Protein AF-A0A447N465-F1 (afdb_monomer_lite)

Radius of gyration: 17.44 Å; chains: 1; bounding box: 35×31×52 Å

Organism: Salmonella enterica I (NCBI:txid59201)

InterPro domains:
  IPR036291 NAD(P)-binding domain superfamily [SSF51735] (15-92)
  IPR050988 Mannitol Dehydrogenase/Oxidoreductase [PTHR43362] (17-92)

Sequence (115 aa):
MRNRGCFQWWKRQPAPINSRLVRTVTGALHTLKSGIQAAIEKLTEPQVKIVSLTITEKGYCTDPRSRTLDLSHPLIKHDLADPEHPRSALGTDRRSATDTPPARASPRLVYLSLR

Secondary structure (DSSP, 8-state):
-TTTT-EEEEE--SSSPEEEEE--------HHHHHHHHHHHHHT-TT--EEEE---GGGGTB-TTT-SB-TTSHHHHHHHH-TTS--SHHHHHHHHHHHS-TTS-PPEEEE----

pLDDT: mean 81.16, std 10.33, range [46.84, 92.25]

Foldseek 3Di:
DPPQQKDKDWDDDDDDIDIDIDRPGRDDDDCVVRNLVVVLVVQLPLPQQEDEDADDPVLQCADPVPRHRDCVDPQNVVCVVCLPHHDGPVSSLVSSQVVHDPVRDRRDYDYDYDD

Structure (mmCIF, N/CA/C/O backbone):
data_AF-A0A447N465-F1
#
_entry.id   AF-A0A447N465-F1
#
loop_
_atom_site.group_PDB
_atom_site.id
_atom_site.type_symbol
_atom_site.label_atom_id
_atom_site.label_alt_id
_atom_site.label_comp_id
_atom_site.label_asym_id
_atom_site.label_entity_id
_atom_site.label_seq_id
_atom_site.pdbx_PDB_ins_code
_atom_site.Cartn_x
_atom_site.Cartn_y
_atom_site.Cartn_z
_atom_site.occupancy
_atom_site.B_iso_or_equiv
_atom_site.auth_seq_id
_atom_site.auth_comp_id
_atom_site.auth_asym_id
_atom_site.auth_atom_id
_atom_site.pdbx_PDB_model_num
ATOM 1 N N . MET A 1 1 ? -1.135 -12.537 12.340 1.00 51.03 1 MET A N 1
ATOM 2 C CA . MET A 1 1 ? -1.003 -11.279 13.120 1.00 51.03 1 MET A CA 1
ATOM 3 C C . MET A 1 1 ? -1.426 -11.560 14.563 1.00 51.03 1 MET A C 1
ATOM 5 O O . MET A 1 1 ? -2.523 -12.070 14.730 1.00 51.03 1 MET A O 1
ATOM 9 N N . ARG A 1 2 ? -0.590 -11.314 15.591 1.00 57.38 2 ARG A N 1
ATOM 10 C CA . ARG A 1 2 ? -0.859 -11.777 16.980 1.00 57.38 2 ARG A CA 1
ATOM 11 C C . ARG A 1 2 ? -1.840 -10.909 17.799 1.00 57.38 2 ARG A C 1
ATOM 13 O O . ARG A 1 2 ? -2.426 -11.434 18.730 1.00 57.38 2 ARG A O 1
ATOM 20 N N . ASN A 1 3 ? -2.104 -9.651 17.412 1.00 59.34 3 ASN A N 1
ATOM 21 C CA . ASN A 1 3 ? -2.891 -8.696 18.226 1.00 59.34 3 ASN A CA 1
ATOM 22 C C . ASN A 1 3 ? -4.214 -8.200 17.596 1.00 59.34 3 ASN A C 1
ATOM 24 O O . ASN A 1 3 ? -4.696 -7.134 17.967 1.00 59.34 3 ASN A O 1
ATOM 28 N N . ARG A 1 4 ? -4.808 -8.922 16.631 1.00 61.41 4 ARG A N 1
ATOM 29 C CA . ARG A 1 4 ? -6.073 -8.530 15.952 1.00 61.41 4 ARG A CA 1
ATOM 30 C C . ARG A 1 4 ? -6.139 -7.041 15.518 1.00 61.41 4 ARG A C 1
ATOM 32 O O . ARG A 1 4 ? -7.173 -6.406 15.669 1.00 61.41 4 ARG A O 1
ATOM 39 N N . GLY A 1 5 ? -5.026 -6.460 15.053 1.00 68.94 5 GLY A N 1
ATOM 40 C CA . GLY A 1 5 ? -4.978 -5.054 14.608 1.00 68.94 5 GLY A CA 1
ATOM 41 C C . GLY A 1 5 ? -5.002 -3.990 15.720 1.00 68.94 5 GLY A C 1
ATOM 42 O O . GLY A 1 5 ? -5.080 -2.800 15.430 1.00 68.94 5 GLY A O 1
ATOM 43 N N . CYS A 1 6 ? -4.905 -4.382 16.993 1.00 77.94 6 CYS A N 1
ATOM 44 C CA . CYS A 1 6 ? -4.840 -3.446 18.114 1.00 77.94 6 CYS A CA 1
ATOM 45 C C . CYS A 1 6 ? -3.402 -2.973 18.374 1.00 77.94 6 CYS A C 1
ATOM 47 O O . CYS A 1 6 ? -2.489 -3.795 18.498 1.00 77.94 6 CYS A O 1
ATOM 49 N N . PHE A 1 7 ? -3.222 -1.661 18.551 1.00 79.25 7 PHE A N 1
ATOM 50 C CA . PHE A 1 7 ? -1.942 -1.050 18.920 1.00 79.25 7 PHE A CA 1
ATOM 51 C C . PHE A 1 7 ? -2.132 -0.044 20.059 1.00 79.25 7 PHE A C 1
ATOM 53 O O . PHE A 1 7 ? -3.163 0.623 20.152 1.00 79.25 7 PHE A O 1
ATOM 60 N N . GLN A 1 8 ? -1.141 0.058 20.944 1.00 84.88 8 GLN A N 1
ATOM 61 C CA . GLN A 1 8 ? -1.134 1.059 22.008 1.00 84.88 8 GLN A CA 1
ATOM 62 C C . GLN A 1 8 ? -0.367 2.292 21.549 1.00 84.88 8 GLN A C 1
ATOM 64 O O . GLN A 1 8 ? 0.784 2.198 21.123 1.00 84.88 8 GLN A O 1
ATOM 69 N N . TRP A 1 9 ? -1.013 3.445 21.661 1.00 83.50 9 TRP A N 1
ATOM 70 C CA . TRP A 1 9 ? -0.404 4.738 21.414 1.00 83.50 9 TRP A CA 1
ATOM 71 C C . TRP A 1 9 ? -0.091 5.414 22.744 1.00 83.50 9 TRP A C 1
ATOM 73 O O . TRP A 1 9 ? -0.946 5.495 23.628 1.00 83.50 9 TRP A O 1
ATOM 83 N N . TRP A 1 10 ? 1.138 5.899 22.878 1.00 81.69 10 TRP A N 1
ATOM 84 C CA . TRP A 1 10 ? 1.642 6.515 24.097 1.00 81.69 10 TRP A CA 1
ATOM 85 C C . TRP A 1 10 ? 2.027 7.959 23.804 1.00 81.69 10 TRP A C 1
ATOM 87 O O . TRP A 1 10 ? 2.880 8.211 22.951 1.00 81.69 10 TRP A O 1
ATOM 97 N N . LYS A 1 11 ? 1.442 8.912 24.532 1.00 85.19 11 LYS A N 1
ATOM 98 C CA . LYS A 1 11 ? 1.882 10.307 24.487 1.00 85.19 11 LYS A CA 1
ATOM 99 C C . LYS A 1 11 ? 3.002 10.513 25.502 1.00 85.19 11 LYS A C 1
ATOM 101 O O . LYS A 1 11 ? 2.778 10.388 26.707 1.00 85.19 11 LYS A O 1
ATOM 106 N N . ARG A 1 12 ? 4.199 10.858 25.023 1.00 83.38 12 ARG A N 1
ATOM 107 C CA . ARG A 1 12 ? 5.322 11.246 25.885 1.00 83.38 12 ARG A CA 1
ATOM 108 C C . ARG A 1 12 ? 5.185 12.724 26.267 1.00 83.38 12 ARG A C 1
ATOM 110 O O . ARG A 1 12 ? 5.172 13.584 25.396 1.00 83.38 12 ARG A O 1
ATOM 117 N N . GLN A 1 13 ? 5.068 12.993 27.562 1.00 79.38 13 GLN A N 1
ATOM 118 C CA . GLN A 1 13 ? 4.998 14.321 28.180 1.00 79.38 13 GLN A CA 1
ATOM 119 C C . GLN A 1 13 ? 5.623 14.227 29.589 1.00 79.38 13 GLN A C 1
ATOM 121 O O . GLN A 1 13 ? 5.617 13.123 30.147 1.00 79.38 13 GLN A O 1
ATOM 126 N N . PRO A 1 14 ? 6.186 15.311 30.169 1.00 78.75 14 PRO A N 1
ATOM 127 C CA . PRO A 1 14 ? 6.482 15.323 31.601 1.00 78.75 14 PRO A CA 1
ATOM 128 C C . PRO A 1 14 ? 5.172 15.002 32.335 1.00 78.75 14 PRO A C 1
ATOM 130 O O . PRO A 1 14 ? 4.127 15.492 31.918 1.00 78.75 14 PRO A O 1
ATOM 133 N N . ALA A 1 15 ? 5.229 14.084 33.302 1.00 78.31 15 ALA A N 1
ATOM 134 C CA . ALA A 1 15 ? 4.109 13.323 33.873 1.00 78.31 15 ALA A CA 1
ATOM 135 C C . ALA A 1 15 ? 2.730 14.035 33.944 1.00 78.31 15 ALA A C 1
ATOM 137 O O . ALA A 1 15 ? 2.674 15.230 34.231 1.00 78.31 15 ALA A O 1
ATOM 138 N N . PRO A 1 16 ? 1.600 13.302 33.795 1.00 67.81 16 PRO A N 1
ATOM 139 C CA . PRO A 1 16 ? 1.474 11.840 33.707 1.00 67.81 16 PRO A CA 1
ATOM 140 C C . PRO A 1 16 ? 1.443 11.281 32.269 1.00 67.81 16 PRO A C 1
ATOM 142 O O . PRO A 1 16 ? 1.078 11.959 31.305 1.00 67.81 16 PRO A O 1
ATOM 145 N N . ILE A 1 17 ? 1.807 10.000 32.128 1.00 79.62 17 ILE A N 1
ATOM 146 C CA . ILE A 1 17 ? 1.781 9.253 30.858 1.00 79.62 17 ILE A CA 1
ATOM 147 C C . ILE A 1 17 ? 0.325 9.007 30.441 1.00 79.62 17 ILE A C 1
ATOM 149 O O . ILE A 1 17 ? -0.443 8.399 31.181 1.00 79.62 17 ILE A O 1
ATOM 153 N N . ASN A 1 18 ? -0.050 9.451 29.238 1.00 83.12 18 ASN A N 1
ATOM 154 C CA . ASN A 1 18 ? -1.361 9.175 28.646 1.00 83.12 18 ASN A CA 1
ATOM 155 C C . ASN A 1 18 ? -1.207 8.066 27.596 1.00 83.12 18 ASN A C 1
ATOM 157 O O . ASN A 1 18 ? -0.509 8.259 26.596 1.00 83.12 18 ASN A O 1
ATOM 161 N N . SER A 1 19 ? -1.838 6.913 27.824 1.00 85.69 19 SER A N 1
ATOM 162 C CA . SER A 1 19 ? -1.896 5.820 26.853 1.00 85.69 19 SER A CA 1
ATOM 163 C C . SER A 1 19 ? -3.315 5.646 26.321 1.00 85.69 19 SER A C 1
ATOM 165 O O . SER A 1 19 ? -4.302 5.865 27.026 1.00 85.69 19 SER A O 1
ATOM 167 N N . ARG A 1 20 ? -3.427 5.287 25.042 1.00 88.31 20 ARG A N 1
ATOM 168 C CA . ARG A 1 20 ? -4.704 5.031 24.370 1.00 88.31 20 ARG A CA 1
ATOM 169 C C . ARG A 1 20 ? -4.607 3.751 23.561 1.00 88.31 20 ARG A C 1
ATOM 171 O O . ARG A 1 20 ? -3.633 3.529 22.842 1.00 88.31 20 ARG A O 1
ATOM 178 N N . LEU A 1 21 ? -5.635 2.915 23.659 1.00 89.75 21 LEU A N 1
ATOM 179 C CA . LEU A 1 21 ? -5.762 1.730 22.822 1.00 89.75 21 LEU A CA 1
ATOM 180 C C . LEU A 1 21 ? -6.438 2.105 21.502 1.00 89.75 21 LEU A C 1
ATOM 182 O O . LEU A 1 21 ? -7.574 2.574 21.498 1.00 89.75 21 LEU A O 1
ATOM 186 N N . VAL A 1 22 ? -5.753 1.870 20.386 1.00 88.75 22 VAL A N 1
ATOM 187 C CA . VAL A 1 22 ? -6.267 2.120 19.037 1.00 88.75 22 VAL A CA 1
ATOM 188 C C . VAL A 1 22 ? -6.667 0.791 18.401 1.00 88.75 22 VAL A C 1
ATOM 190 O O . VAL A 1 22 ? -5.890 -0.165 18.398 1.00 88.75 22 VAL A O 1
ATOM 193 N N . ARG A 1 23 ? -7.895 0.734 17.873 1.00 88.19 23 ARG A N 1
ATOM 194 C CA . ARG A 1 23 ? -8.500 -0.466 17.258 1.00 88.19 23 ARG A CA 1
ATOM 195 C C . ARG A 1 23 ? -9.069 -0.217 15.856 1.00 88.19 23 ARG A C 1
ATOM 197 O O . ARG A 1 23 ? -9.870 -1.001 15.369 1.00 88.19 23 ARG A O 1
ATOM 204 N N . THR A 1 24 ? -8.699 0.895 15.225 1.00 88.81 24 THR A N 1
ATOM 205 C CA . THR A 1 24 ? -9.211 1.283 13.901 1.00 88.81 24 THR A CA 1
ATOM 206 C C . THR A 1 24 ? -8.629 0.440 12.764 1.00 88.81 24 THR A C 1
ATOM 208 O O . THR A 1 24 ? -9.220 0.378 11.691 1.00 88.81 24 THR A O 1
ATOM 211 N N . VAL A 1 25 ? -7.492 -0.229 12.984 1.00 88.44 25 VAL A N 1
ATOM 212 C CA . VAL A 1 25 ? -6.863 -1.108 11.992 1.00 88.44 25 VAL A CA 1
ATOM 213 C C . VAL A 1 25 ? -7.540 -2.475 12.025 1.00 88.44 25 VAL A C 1
ATOM 215 O O . VAL A 1 25 ? -7.400 -3.229 12.985 1.00 88.44 25 VAL A O 1
ATOM 218 N N . THR A 1 26 ? -8.255 -2.809 10.955 1.00 88.94 26 THR A N 1
ATOM 219 C CA . THR A 1 26 ? -8.998 -4.073 10.829 1.00 88.94 26 THR A CA 1
ATOM 220 C C . THR A 1 26 ? -8.170 -5.200 10.208 1.00 88.94 26 THR A C 1
ATOM 222 O O . THR A 1 26 ? -8.491 -6.373 10.385 1.00 88.94 26 THR A O 1
ATOM 225 N N . GLY A 1 27 ? -7.071 -4.872 9.526 1.00 87.75 27 GLY A N 1
ATOM 226 C CA . GLY A 1 27 ? -6.171 -5.844 8.916 1.00 87.75 27 GLY A CA 1
ATOM 227 C C . GLY A 1 27 ? -4.868 -5.213 8.437 1.00 87.75 27 GLY A C 1
ATOM 228 O O . GLY A 1 27 ? -4.734 -3.992 8.397 1.00 87.75 27 GLY A O 1
ATOM 229 N N . ALA A 1 28 ? -3.901 -6.056 8.079 1.00 89.00 28 ALA A N 1
ATOM 230 C CA . ALA A 1 28 ? -2.691 -5.634 7.386 1.00 89.00 28 ALA A CA 1
ATOM 231 C C . ALA A 1 28 ? -2.261 -6.698 6.383 1.00 89.00 28 ALA A C 1
ATOM 233 O O . ALA A 1 28 ? -2.338 -7.898 6.660 1.00 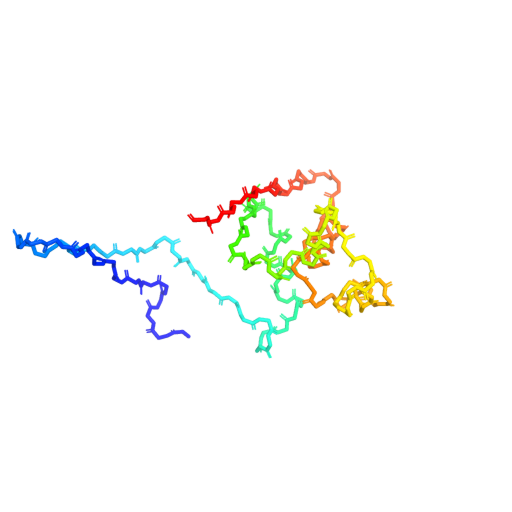89.00 28 ALA A O 1
ATOM 234 N N . LEU A 1 29 ? -1.766 -6.230 5.245 1.00 90.06 29 LEU A N 1
ATOM 235 C CA . LEU A 1 29 ? -1.217 -7.051 4.179 1.00 90.06 29 LEU A CA 1
ATOM 236 C C . LEU A 1 29 ? 0.246 -6.673 3.979 1.00 90.06 29 LEU A C 1
ATOM 238 O O . LEU A 1 29 ? 0.613 -5.503 4.055 1.00 90.06 29 LEU A O 1
ATOM 242 N N . HIS A 1 30 ? 1.081 -7.677 3.741 1.00 89.38 30 HIS A N 1
ATOM 243 C CA . HIS A 1 30 ? 2.488 -7.484 3.419 1.00 89.38 30 HIS A CA 1
ATOM 244 C C . HIS A 1 30 ? 2.757 -8.159 2.081 1.00 89.38 30 HIS A C 1
ATOM 246 O O . HIS A 1 30 ? 2.763 -9.386 2.008 1.00 89.38 30 HIS A O 1
ATOM 252 N N . THR A 1 31 ? 2.969 -7.366 1.034 1.00 85.81 31 THR A N 1
ATOM 253 C CA . THR A 1 31 ? 3.017 -7.828 -0.364 1.00 85.81 31 THR A CA 1
ATOM 254 C C . THR A 1 31 ? 4.057 -8.920 -0.610 1.00 85.81 31 THR A C 1
ATOM 256 O O . THR A 1 31 ? 3.767 -9.874 -1.319 1.00 85.81 31 THR A O 1
ATOM 259 N N . LEU A 1 32 ? 5.221 -8.880 0.050 1.00 84.25 32 LEU A N 1
ATOM 260 C CA . LEU A 1 32 ? 6.238 -9.940 -0.078 1.00 84.25 32 LEU A CA 1
ATOM 261 C C . LEU A 1 32 ? 5.796 -11.297 0.498 1.00 84.25 32 LEU A C 1
ATOM 263 O O . LEU A 1 32 ? 6.372 -12.321 0.155 1.00 84.25 32 LEU A O 1
ATOM 267 N N . LYS A 1 33 ? 4.817 -11.313 1.412 1.00 86.31 33 LYS A N 1
ATOM 268 C CA . LYS A 1 33 ? 4.283 -12.545 2.021 1.00 86.31 33 LYS A CA 1
ATOM 269 C C . LYS A 1 33 ? 2.940 -12.963 1.434 1.00 86.31 33 LYS A C 1
ATOM 271 O O . LYS A 1 33 ? 2.669 -14.150 1.340 1.00 86.31 33 LYS A O 1
ATOM 276 N N . SER A 1 34 ? 2.094 -11.993 1.108 1.00 86.81 34 SER A N 1
ATOM 277 C CA . SER A 1 34 ? 0.716 -12.210 0.657 1.00 86.81 34 SER A CA 1
ATOM 278 C C . SER A 1 34 ? 0.561 -12.133 -0.862 1.00 86.81 34 SER A C 1
ATOM 280 O O . SER A 1 34 ? -0.513 -12.427 -1.369 1.00 86.81 34 SER A O 1
ATOM 282 N N . GLY A 1 35 ? 1.612 -11.738 -1.582 1.00 88.88 35 GLY A N 1
ATOM 283 C CA . GLY A 1 35 ? 1.545 -11.414 -3.001 1.00 88.88 35 GLY A CA 1
ATOM 284 C C . GLY A 1 35 ? 1.027 -9.996 -3.246 1.00 88.88 35 GLY A C 1
ATOM 285 O O . GLY A 1 35 ? 0.341 -9.400 -2.410 1.00 88.88 35 GLY A O 1
ATOM 286 N N . ILE A 1 36 ? 1.372 -9.447 -4.412 1.00 88.94 36 ILE A N 1
ATOM 287 C CA . ILE A 1 36 ? 0.864 -8.143 -4.855 1.00 88.94 36 ILE A CA 1
ATOM 288 C C . ILE A 1 36 ? -0.631 -8.207 -5.186 1.00 88.94 36 ILE A C 1
ATOM 290 O O . ILE A 1 36 ? -1.366 -7.272 -4.883 1.00 88.94 36 ILE A O 1
ATOM 294 N N . GLN A 1 37 ? -1.094 -9.351 -5.698 1.00 90.12 37 GLN A N 1
ATOM 295 C CA . GLN A 1 37 ? -2.488 -9.559 -6.074 1.00 90.12 37 GLN A CA 1
ATOM 296 C C . GLN A 1 37 ? -3.444 -9.362 -4.894 1.00 90.12 37 GLN A C 1
ATOM 298 O O . GLN A 1 37 ? -4.429 -8.647 -5.021 1.00 90.12 37 GLN A O 1
ATOM 303 N N . ALA A 1 38 ? -3.096 -9.874 -3.709 1.00 90.38 38 ALA A N 1
ATOM 304 C CA . ALA A 1 38 ? -3.895 -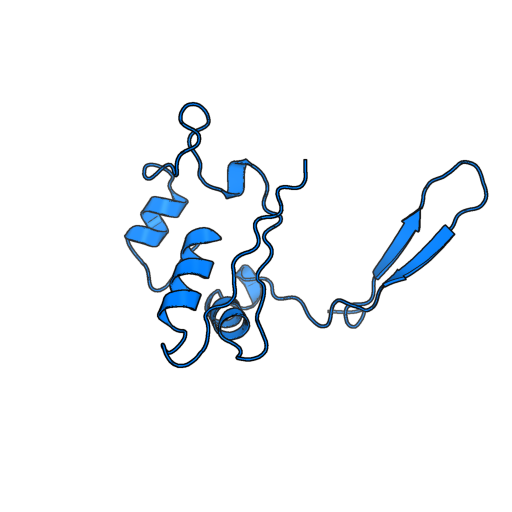9.669 -2.502 1.00 90.38 38 ALA A CA 1
ATOM 305 C C . ALA A 1 38 ? -4.022 -8.182 -2.117 1.00 90.38 38 ALA A C 1
ATOM 307 O O . ALA A 1 38 ? -5.029 -7.770 -1.544 1.00 90.38 38 ALA A O 1
ATOM 308 N N . ALA A 1 39 ? -3.005 -7.362 -2.413 1.00 89.94 39 ALA A N 1
ATOM 309 C CA . ALA A 1 39 ? -3.081 -5.921 -2.196 1.00 89.94 39 ALA A CA 1
ATOM 310 C C . ALA A 1 39 ? -3.984 -5.244 -3.238 1.00 89.94 39 ALA A C 1
ATOM 312 O O . ALA A 1 39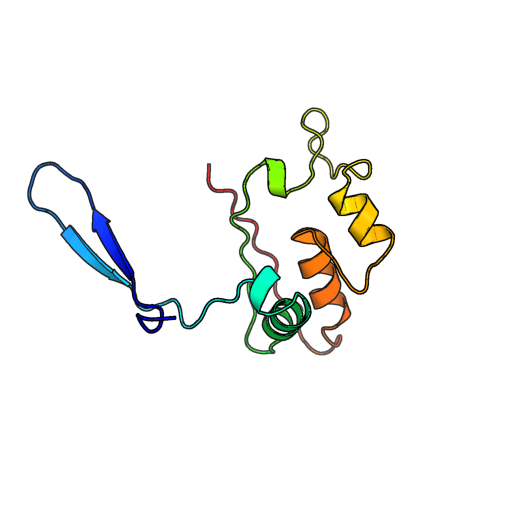 ? -4.810 -4.419 -2.857 1.00 89.94 39 ALA A O 1
ATOM 313 N N . ILE A 1 40 ? -3.871 -5.619 -4.516 1.00 89.56 40 ILE A N 1
ATOM 314 C CA . ILE A 1 40 ? -4.725 -5.103 -5.599 1.00 89.56 40 ILE A CA 1
ATOM 315 C C . ILE A 1 40 ? -6.193 -5.443 -5.324 1.00 89.56 40 ILE A C 1
ATOM 317 O O . ILE A 1 40 ? -7.030 -4.545 -5.283 1.00 89.56 40 ILE A O 1
ATOM 321 N N . GLU A 1 41 ? -6.499 -6.706 -5.024 1.00 90.44 41 GLU A N 1
ATOM 322 C CA . GLU A 1 41 ? -7.845 -7.157 -4.658 1.00 90.44 41 GLU A CA 1
ATOM 323 C C . GLU A 1 41 ? -8.412 -6.322 -3.509 1.00 90.44 41 GLU A C 1
ATOM 325 O O . GLU A 1 41 ? -9.530 -5.812 -3.599 1.00 90.44 41 GLU A O 1
ATOM 330 N N . LYS A 1 42 ? -7.605 -6.089 -2.465 1.00 89.56 42 LYS A N 1
ATOM 331 C CA . LYS A 1 42 ? -8.011 -5.279 -1.316 1.00 89.56 42 LYS A CA 1
ATOM 332 C C . LYS A 1 42 ? -8.318 -3.831 -1.695 1.00 89.56 42 LYS A C 1
ATOM 334 O O . LYS A 1 42 ? -9.259 -3.263 -1.150 1.00 89.56 42 LYS A O 1
ATOM 339 N N . LEU A 1 43 ? -7.551 -3.243 -2.613 1.00 88.38 43 LEU A N 1
ATOM 340 C CA . LEU A 1 43 ? -7.769 -1.882 -3.116 1.00 88.38 43 LEU A CA 1
ATOM 341 C C . LEU A 1 43 ? -9.017 -1.775 -4.010 1.00 88.38 43 LEU A C 1
ATOM 343 O O . LEU A 1 43 ? -9.666 -0.733 -4.010 1.00 88.38 43 LEU A O 1
ATOM 347 N N . THR A 1 44 ? -9.390 -2.848 -4.715 1.00 89.00 44 THR A N 1
ATOM 348 C CA . THR A 1 44 ? -10.581 -2.903 -5.594 1.00 89.00 44 THR A CA 1
ATOM 349 C C . THR A 1 44 ? -11.901 -3.209 -4.866 1.00 89.00 44 THR A C 1
ATOM 351 O O . THR A 1 44 ? -12.978 -3.227 -5.478 1.00 89.00 44 THR A O 1
ATOM 354 N N . GLU A 1 45 ? -11.856 -3.453 -3.552 1.00 89.50 45 GLU A N 1
ATOM 355 C CA . GLU A 1 45 ? -13.049 -3.710 -2.744 1.00 89.50 45 GLU A CA 1
ATOM 356 C C . GLU A 1 45 ? -14.023 -2.510 -2.780 1.00 89.50 45 GLU A C 1
ATOM 358 O O . GLU A 1 45 ? -13.616 -1.366 -2.577 1.00 89.50 45 GLU A O 1
ATOM 363 N N . PRO A 1 46 ? -15.341 -2.728 -2.956 1.00 86.69 46 PRO A N 1
ATOM 364 C CA . PRO A 1 46 ? -16.302 -1.639 -3.164 1.00 86.69 46 PRO A CA 1
ATOM 365 C C . PRO A 1 46 ? -16.422 -0.667 -1.979 1.00 86.69 46 PRO A C 1
ATOM 367 O O . PRO A 1 46 ? -16.800 0.496 -2.172 1.00 86.69 46 PRO A O 1
ATOM 370 N N . GLN A 1 47 ? -16.114 -1.122 -0.762 1.00 88.25 47 GLN A N 1
ATOM 371 C CA . GLN A 1 47 ? -16.069 -0.305 0.452 1.00 88.25 47 GLN A CA 1
ATOM 372 C C . GLN A 1 47 ? -14.851 0.629 0.530 1.00 88.25 47 GLN A C 1
ATOM 374 O O . GLN A 1 47 ? -14.879 1.583 1.308 1.00 88.25 47 GLN A O 1
ATOM 379 N N . VAL A 1 48 ? -13.792 0.392 -0.250 1.00 88.06 48 VAL A N 1
ATOM 380 C CA . VAL A 1 48 ? -12.592 1.236 -0.240 1.00 88.06 48 VAL A CA 1
ATOM 381 C C . VAL A 1 48 ? -12.875 2.500 -1.044 1.00 88.06 48 VAL A C 1
ATOM 383 O O . VAL A 1 48 ? -13.058 2.469 -2.256 1.00 88.06 48 VAL A O 1
ATOM 386 N N . LYS A 1 49 ? -12.970 3.634 -0.342 1.00 86.31 49 LYS A N 1
ATOM 387 C CA . LYS A 1 49 ? -13.246 4.955 -0.942 1.00 86.31 49 LYS A CA 1
ATOM 388 C C . LYS A 1 49 ? -12.050 5.895 -0.928 1.00 86.31 49 LYS A C 1
ATOM 390 O O . LYS A 1 49 ? -12.014 6.844 -1.708 1.00 86.31 49 LYS A O 1
ATOM 395 N N . ILE A 1 50 ? -11.108 5.650 -0.024 1.00 87.31 50 ILE A N 1
ATOM 396 C CA . ILE A 1 50 ? -9.935 6.487 0.200 1.00 87.31 50 ILE A CA 1
ATOM 397 C C . ILE A 1 50 ? -8.727 5.570 0.309 1.00 87.31 50 ILE A C 1
ATOM 399 O O . ILE A 1 50 ? -8.734 4.630 1.105 1.00 87.31 50 ILE A O 1
ATOM 403 N N . VAL A 1 51 ? -7.691 5.886 -0.461 1.00 87.25 51 VAL A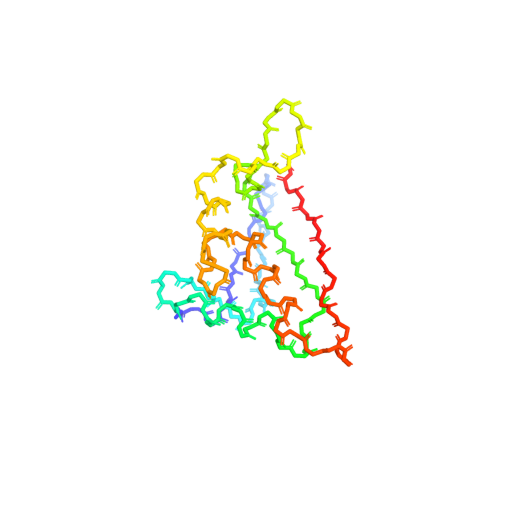 N 1
ATOM 404 C CA . VAL A 1 51 ? -6.362 5.292 -0.323 1.00 87.25 51 VAL A CA 1
ATOM 405 C C . VAL A 1 51 ? -5.428 6.393 0.158 1.00 87.25 51 VAL A C 1
ATOM 407 O O . VAL A 1 51 ? -5.314 7.438 -0.481 1.00 87.25 51 VAL A O 1
ATOM 410 N N . SER A 1 52 ? -4.795 6.175 1.310 1.00 87.25 52 SER A N 1
ATOM 411 C CA . SER A 1 52 ? -3.769 7.064 1.855 1.00 87.25 52 SER A CA 1
ATOM 412 C C . SER A 1 52 ? -2.402 6.408 1.742 1.00 87.25 52 SER A C 1
ATOM 414 O O . SER A 1 52 ? -2.238 5.253 2.138 1.00 87.25 52 SER A O 1
ATOM 416 N N . LEU A 1 53 ? -1.413 7.158 1.268 1.00 85.00 53 LEU A N 1
ATOM 417 C CA . LEU A 1 53 ? -0.033 6.701 1.146 1.00 85.00 53 LEU A CA 1
ATOM 418 C C . LEU A 1 53 ? 0.843 7.433 2.161 1.00 85.00 53 LEU A C 1
ATOM 420 O O . LEU A 1 53 ? 0.872 8.658 2.185 1.00 85.00 53 LEU A O 1
ATOM 424 N N . THR A 1 54 ? 1.587 6.676 2.964 1.00 85.00 54 THR A N 1
ATOM 425 C CA . THR A 1 54 ? 2.616 7.194 3.879 1.00 85.00 54 THR A CA 1
ATOM 426 C C . THR A 1 54 ? 3.964 6.571 3.529 1.00 85.00 54 THR A C 1
ATOM 428 O O . THR A 1 54 ? 4.597 5.904 4.349 1.00 85.00 54 THR A O 1
ATOM 431 N N . ILE A 1 55 ? 4.360 6.707 2.265 1.00 83.06 55 ILE A N 1
ATOM 432 C CA . ILE A 1 55 ? 5.670 6.264 1.784 1.00 83.06 55 ILE A CA 1
ATOM 433 C C . ILE A 1 55 ? 6.690 7.388 1.966 1.00 83.06 55 ILE A C 1
ATOM 435 O O . ILE A 1 55 ? 6.341 8.569 1.987 1.00 83.06 55 ILE A O 1
ATOM 439 N N . THR A 1 56 ? 7.955 7.015 2.154 1.00 80.12 56 THR A N 1
ATOM 440 C CA . THR A 1 56 ? 9.049 7.983 2.298 1.00 80.12 56 THR A CA 1
ATOM 441 C C . THR A 1 56 ? 9.229 8.780 1.007 1.00 80.12 56 THR A C 1
ATOM 443 O O . THR A 1 56 ? 8.780 8.353 -0.054 1.00 80.12 56 THR A O 1
ATOM 446 N N . GLU A 1 57 ? 9.933 9.912 1.066 1.00 74.19 57 GLU A N 1
ATOM 447 C CA . GLU A 1 57 ? 10.185 10.765 -0.109 1.00 74.19 57 GLU A CA 1
ATOM 448 C C . GLU A 1 57 ? 10.767 9.977 -1.300 1.00 74.19 57 GLU A C 1
ATOM 450 O O . GLU A 1 57 ? 10.396 10.205 -2.447 1.00 74.19 57 GLU A O 1
ATOM 455 N N . LYS A 1 58 ? 11.605 8.966 -1.029 1.00 77.00 58 LYS A N 1
ATOM 456 C CA . LYS A 1 58 ? 12.172 8.073 -2.055 1.00 77.00 58 LYS A CA 1
ATOM 457 C C . LYS A 1 58 ? 11.162 7.084 -2.645 1.00 77.00 58 LYS A C 1
ATOM 459 O O . LYS A 1 58 ? 11.350 6.610 -3.759 1.00 77.00 58 LYS A O 1
ATOM 464 N N . GLY A 1 59 ? 10.099 6.759 -1.913 1.00 78.00 59 GLY A N 1
ATOM 465 C CA . GLY A 1 59 ? 9.055 5.833 -2.354 1.00 78.00 59 GLY A CA 1
ATOM 466 C C . GLY A 1 59 ? 8.186 6.382 -3.486 1.00 78.00 59 GLY A C 1
ATOM 467 O O . GLY A 1 59 ? 7.605 5.597 -4.231 1.00 78.00 59 GLY A O 1
ATOM 468 N N . TYR A 1 60 ? 8.137 7.705 -3.662 1.00 80.25 60 TYR A N 1
ATOM 469 C CA . TYR A 1 60 ? 7.372 8.347 -4.736 1.00 80.25 60 TYR A CA 1
ATOM 470 C C . TYR A 1 60 ? 8.049 8.273 -6.108 1.00 80.25 60 TYR A C 1
ATOM 472 O O . TYR A 1 60 ? 7.430 8.649 -7.099 1.00 80.25 60 TYR A O 1
ATOM 480 N N . CYS A 1 61 ? 9.296 7.785 -6.180 1.00 82.44 61 CYS A N 1
ATOM 481 C CA . CYS A 1 61 ? 10.072 7.710 -7.421 1.00 82.44 61 C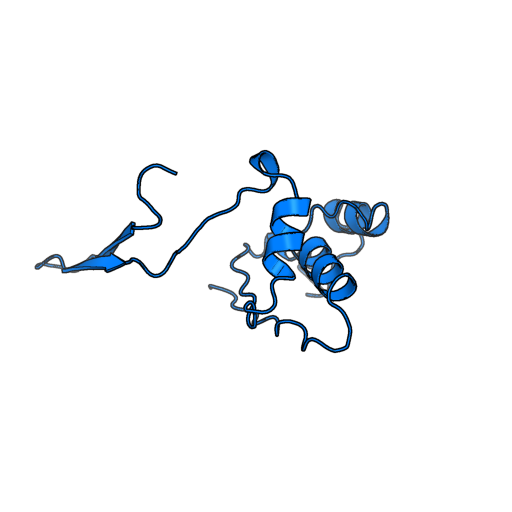YS A CA 1
ATOM 482 C C . CYS A 1 61 ? 10.096 9.054 -8.173 1.00 82.44 61 CYS A C 1
ATOM 484 O O . CYS A 1 61 ? 9.943 9.084 -9.388 1.00 82.44 61 CYS A O 1
ATOM 486 N N . THR A 1 62 ? 10.220 10.174 -7.454 1.00 83.31 62 THR A N 1
ATOM 487 C CA . THR A 1 62 ? 10.290 11.514 -8.051 1.00 83.31 62 THR A CA 1
ATOM 488 C C . THR A 1 62 ? 11.732 11.974 -8.202 1.00 83.31 62 THR A C 1
ATOM 490 O O . THR A 1 62 ? 12.537 11.780 -7.289 1.00 83.31 62 THR A O 1
ATOM 493 N N . ASP A 1 63 ? 12.038 12.656 -9.302 1.00 80.00 63 ASP A N 1
ATOM 494 C CA . ASP A 1 63 ? 13.330 13.310 -9.495 1.00 80.00 63 ASP A CA 1
ATOM 495 C C . ASP A 1 63 ? 13.479 14.464 -8.472 1.00 80.00 63 ASP A C 1
ATOM 497 O O . ASP A 1 63 ? 12.596 15.326 -8.374 1.00 80.00 63 ASP A O 1
ATOM 501 N N . PRO A 1 64 ? 14.572 14.515 -7.685 1.00 73.31 64 PRO A N 1
ATOM 502 C CA . PRO A 1 64 ? 14.763 15.531 -6.645 1.00 73.31 64 PRO A CA 1
ATOM 503 C C . PRO A 1 64 ? 14.816 16.979 -7.155 1.00 73.31 64 PRO A C 1
ATOM 505 O O . PRO A 1 64 ? 14.537 17.909 -6.395 1.00 73.31 64 PRO A O 1
ATOM 508 N N . ARG A 1 65 ? 15.210 17.187 -8.414 1.00 76.12 65 ARG A N 1
ATOM 509 C CA . ARG A 1 65 ? 15.397 18.496 -9.051 1.00 76.12 65 ARG A CA 1
ATOM 510 C C . ARG A 1 65 ? 14.120 18.968 -9.732 1.00 76.12 65 ARG A C 1
ATOM 512 O O . ARG A 1 65 ? 13.761 20.131 -9.569 1.00 76.12 65 ARG A O 1
ATOM 519 N N . SER A 1 66 ? 13.435 18.098 -10.473 1.00 76.94 66 SER A N 1
ATOM 520 C CA . SER A 1 66 ? 12.205 18.471 -11.191 1.00 76.94 66 SER A CA 1
ATOM 521 C C . SER A 1 66 ? 10.930 18.268 -10.369 1.00 76.94 66 SER A C 1
ATOM 523 O O . SER A 1 66 ? 9.897 18.842 -10.705 1.00 76.94 66 SER A O 1
ATOM 525 N N . ARG A 1 67 ? 10.981 17.464 -9.296 1.00 75.81 67 ARG A N 1
ATOM 526 C CA . ARG A 1 67 ? 9.816 17.008 -8.509 1.00 75.81 67 ARG A CA 1
ATOM 527 C C . ARG A 1 67 ? 8.740 16.307 -9.344 1.00 75.81 67 ARG A C 1
ATOM 529 O O . ARG A 1 67 ? 7.596 16.193 -8.911 1.00 75.81 67 ARG A O 1
ATOM 536 N N . THR A 1 68 ? 9.100 15.829 -10.529 1.00 82.38 68 THR A N 1
ATOM 537 C CA . THR A 1 68 ? 8.229 15.025 -11.389 1.00 82.38 68 THR A CA 1
ATOM 538 C C . THR A 1 68 ? 8.519 13.547 -11.188 1.00 82.38 68 THR A C 1
ATOM 540 O O . THR A 1 68 ? 9.568 13.185 -10.657 1.00 82.38 68 THR A O 1
ATOM 543 N N . LEU A 1 69 ? 7.609 12.685 -11.642 1.00 83.69 69 LEU A N 1
ATOM 544 C CA . LEU A 1 69 ? 7.855 11.247 -11.695 1.00 83.69 69 LEU A CA 1
ATOM 545 C C . LEU A 1 69 ? 9.121 10.957 -12.518 1.00 83.69 69 LEU A C 1
ATOM 547 O O . LEU A 1 69 ? 9.229 11.382 -13.669 1.00 83.69 69 LEU A O 1
ATOM 551 N N . ASP A 1 70 ? 10.063 10.236 -11.922 1.00 86.19 70 ASP A N 1
ATOM 552 C CA . ASP A 1 70 ? 11.289 9.782 -12.564 1.00 86.19 70 ASP A CA 1
ATOM 553 C C . ASP A 1 70 ? 11.032 8.453 -13.286 1.00 86.19 70 ASP A C 1
ATOM 555 O O . ASP A 1 70 ? 11.048 7.369 -12.698 1.00 86.19 70 ASP A O 1
ATOM 559 N N . LEU A 1 71 ? 10.811 8.541 -14.597 1.00 85.75 71 LEU A N 1
ATOM 560 C CA . LEU A 1 71 ? 10.634 7.375 -15.469 1.00 85.75 71 LEU A CA 1
ATOM 561 C C . LEU A 1 71 ? 11.917 6.544 -15.617 1.00 85.75 71 LEU A C 1
ATOM 563 O O . LEU A 1 71 ? 11.870 5.398 -16.068 1.00 85.75 71 LEU A O 1
ATOM 567 N N . SER A 1 72 ? 13.077 7.100 -15.255 1.00 86.19 72 SER A N 1
ATOM 568 C CA . SER A 1 72 ? 14.348 6.383 -15.293 1.00 86.19 72 SER A CA 1
ATOM 569 C C . SER A 1 72 ? 14.526 5.441 -14.096 1.00 86.19 72 SER A C 1
ATOM 571 O O . SER A 1 72 ? 15.343 4.511 -14.177 1.00 86.19 72 SER A O 1
ATOM 573 N N . HIS A 1 73 ? 13.730 5.635 -13.035 1.00 87.00 73 HIS A N 1
ATOM 574 C CA . HIS A 1 73 ? 13.810 4.888 -11.789 1.00 87.00 73 HIS A CA 1
ATOM 575 C C . HIS A 1 73 ? 13.538 3.386 -12.015 1.00 87.00 73 HIS A C 1
ATOM 577 O O . HIS A 1 73 ? 12.545 3.034 -12.659 1.00 87.00 73 HIS A O 1
ATOM 583 N N . PRO A 1 74 ? 14.354 2.466 -11.457 1.00 88.50 74 PRO A N 1
ATOM 584 C CA . PRO A 1 74 ? 14.227 1.026 -11.707 1.00 88.50 74 PRO A CA 1
ATOM 585 C C . PRO A 1 74 ? 12.841 0.444 -11.400 1.00 88.50 74 PRO A C 1
ATOM 587 O O . PRO A 1 74 ? 12.370 -0.428 -12.124 1.00 88.50 74 PRO A O 1
ATOM 590 N N . LEU A 1 75 ? 12.174 0.942 -10.352 1.00 87.38 75 LEU A N 1
ATOM 591 C CA . LEU A 1 75 ? 10.815 0.508 -10.003 1.00 87.38 75 LEU A CA 1
ATOM 592 C C . LEU A 1 75 ? 9.780 0.941 -11.046 1.00 87.38 75 LEU A C 1
ATOM 594 O O . LEU A 1 75 ? 8.906 0.158 -11.388 1.00 87.38 75 LEU A O 1
ATOM 598 N N . ILE A 1 76 ? 9.899 2.157 -11.581 1.00 88.38 76 ILE A N 1
ATOM 599 C CA . ILE A 1 76 ? 8.971 2.653 -12.602 1.00 88.38 76 ILE A CA 1
ATOM 600 C C . ILE A 1 76 ? 9.215 1.933 -13.925 1.00 88.38 76 ILE A C 1
ATOM 602 O O . ILE A 1 76 ? 8.263 1.507 -14.568 1.00 88.38 76 ILE A O 1
ATOM 606 N N . LYS A 1 77 ? 10.478 1.691 -14.295 1.00 91.12 77 LYS A N 1
ATOM 607 C CA . LYS A 1 77 ? 10.812 0.850 -15.453 1.00 91.12 77 LYS A CA 1
ATOM 608 C C . LYS A 1 77 ? 10.229 -0.555 -15.338 1.00 91.12 77 LYS A C 1
ATOM 610 O O . LYS A 1 77 ? 9.713 -1.063 -16.325 1.00 91.12 77 LYS A O 1
ATOM 615 N N . HIS A 1 78 ? 10.304 -1.165 -14.153 1.00 89.50 78 HIS A N 1
ATOM 616 C CA . HIS A 1 78 ? 9.695 -2.470 -13.913 1.00 89.50 78 HIS A CA 1
ATOM 617 C C . HIS A 1 78 ? 8.179 -2.418 -14.117 1.00 89.50 78 HIS A C 1
ATOM 619 O O . HIS A 1 78 ? 7.646 -3.227 -14.863 1.00 89.50 78 HIS A O 1
ATOM 625 N N . ASP A 1 79 ? 7.497 -1.456 -13.501 1.00 89.62 79 ASP A N 1
ATOM 626 C CA . ASP A 1 79 ? 6.037 -1.335 -13.583 1.00 89.62 79 ASP A CA 1
ATOM 627 C C . ASP A 1 79 ? 5.545 -1.001 -14.998 1.00 89.62 79 ASP A C 1
ATOM 629 O O . ASP A 1 79 ? 4.441 -1.378 -15.377 1.00 89.62 79 ASP A O 1
ATOM 633 N N . LEU A 1 80 ? 6.358 -0.297 -15.791 1.00 88.56 80 LEU A N 1
ATOM 634 C CA . LEU A 1 80 ? 6.082 -0.043 -17.205 1.00 88.56 80 LEU A CA 1
ATOM 635 C C . LEU A 1 80 ? 6.314 -1.284 -18.079 1.00 88.56 80 LEU A C 1
ATOM 637 O O . LEU A 1 80 ? 5.615 -1.452 -19.074 1.00 88.56 80 LEU A O 1
ATOM 641 N N . ALA A 1 81 ? 7.294 -2.125 -17.735 1.00 92.25 81 ALA A N 1
ATOM 642 C CA . ALA A 1 81 ? 7.613 -3.346 -18.475 1.00 92.25 81 ALA A CA 1
ATOM 643 C C . ALA A 1 81 ? 6.654 -4.504 -18.153 1.00 92.25 81 ALA A C 1
ATOM 645 O O . ALA A 1 81 ? 6.301 -5.264 -19.050 1.00 92.25 81 ALA A O 1
ATOM 646 N N . ASP A 1 82 ? 6.226 -4.622 -16.895 1.00 91.00 82 ASP A N 1
ATOM 647 C CA . ASP A 1 82 ? 5.253 -5.610 -16.425 1.00 91.00 82 ASP A CA 1
ATOM 648 C C . ASP A 1 82 ? 4.141 -4.918 -15.612 1.00 91.00 82 ASP A C 1
ATOM 650 O O . ASP A 1 82 ? 4.200 -4.870 -14.376 1.00 91.00 82 ASP A O 1
ATOM 654 N N . PRO A 1 83 ? 3.115 -4.371 -16.295 1.00 87.00 83 PRO A N 1
ATOM 655 C CA . PRO A 1 83 ? 1.962 -3.754 -15.640 1.00 87.00 83 PRO A CA 1
ATOM 656 C C . PRO A 1 83 ? 1.129 -4.744 -14.817 1.00 87.00 83 PRO A C 1
ATOM 658 O O . PRO A 1 83 ? 0.364 -4.324 -13.943 1.00 87.00 83 PRO A O 1
ATOM 661 N N . 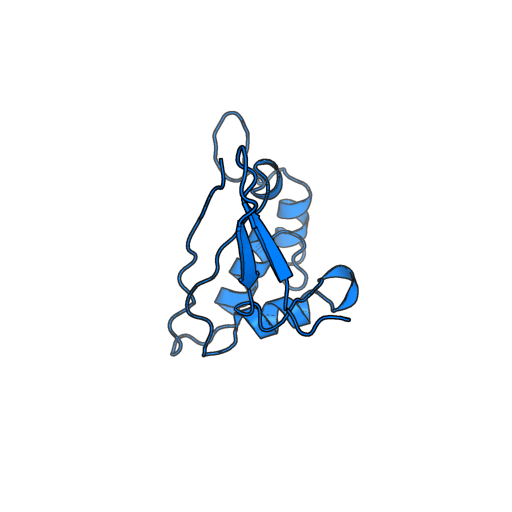GLU A 1 84 ? 1.262 -6.048 -15.087 1.00 86.50 84 GLU A N 1
ATOM 662 C CA . GLU A 1 84 ? 0.513 -7.080 -14.379 1.00 86.50 84 GLU A CA 1
ATOM 663 C C . GLU A 1 84 ? 1.088 -7.348 -12.980 1.00 86.50 84 GLU A C 1
ATOM 665 O O . GLU A 1 84 ? 0.343 -7.693 -12.061 1.00 86.50 84 GLU A O 1
ATOM 670 N N . HIS A 1 85 ? 2.386 -7.109 -12.776 1.00 87.31 85 HIS A N 1
ATOM 671 C CA . HIS A 1 85 ? 3.055 -7.313 -11.489 1.00 87.31 85 HIS A CA 1
ATOM 672 C C . HIS A 1 85 ? 3.818 -6.063 -11.029 1.00 87.31 85 HIS A C 1
ATOM 674 O O . HIS A 1 85 ? 5.053 -6.076 -10.942 1.00 87.31 85 HIS A O 1
ATOM 680 N N . PRO A 1 86 ? 3.112 -4.974 -10.670 1.00 89.69 86 PRO A N 1
ATOM 681 C CA . PRO A 1 86 ? 3.767 -3.756 -10.224 1.00 89.69 86 PRO A CA 1
ATOM 682 C C . PRO A 1 86 ? 4.520 -3.969 -8.904 1.00 89.69 86 PRO A C 1
ATOM 684 O O . PRO A 1 86 ? 4.089 -4.694 -8.005 1.00 89.69 86 PRO A O 1
ATOM 687 N N . ARG A 1 87 ? 5.658 -3.293 -8.768 1.00 88.62 87 ARG A N 1
ATOM 688 C CA . ARG A 1 87 ? 6.502 -3.262 -7.568 1.00 88.62 87 ARG A CA 1
ATOM 689 C C . ARG A 1 87 ? 6.470 -1.914 -6.866 1.00 88.62 87 ARG A C 1
ATOM 691 O O . ARG A 1 87 ? 6.760 -1.864 -5.670 1.00 88.62 87 ARG A O 1
ATOM 698 N N . SER A 1 88 ? 6.155 -0.823 -7.566 1.00 88.12 88 SER A N 1
ATOM 699 C CA . SER A 1 88 ? 6.014 0.489 -6.932 1.00 88.12 88 SER A CA 1
ATOM 700 C C . SER A 1 88 ? 4.612 0.694 -6.353 1.00 88.12 88 SER A C 1
ATOM 702 O O . SER A 1 88 ? 3.626 0.088 -6.785 1.00 88.12 88 SER A O 1
ATOM 704 N N . ALA A 1 89 ? 4.508 1.601 -5.378 1.00 86.31 89 ALA A N 1
ATOM 705 C CA . ALA A 1 89 ? 3.219 2.006 -4.822 1.00 86.31 89 ALA A CA 1
ATOM 706 C C . ALA A 1 89 ? 2.306 2.631 -5.894 1.00 86.31 89 ALA A C 1
ATOM 708 O O . ALA A 1 89 ? 1.108 2.367 -5.907 1.00 86.31 89 ALA A O 1
ATOM 709 N N . LEU A 1 90 ? 2.885 3.404 -6.821 1.00 85.50 90 LEU A N 1
ATOM 710 C CA . LEU A 1 90 ? 2.153 4.059 -7.907 1.00 85.50 90 LEU A CA 1
ATOM 711 C C . LEU A 1 90 ? 1.639 3.055 -8.940 1.00 85.50 90 LEU A C 1
ATOM 713 O O . LEU A 1 90 ? 0.499 3.162 -9.382 1.00 85.50 90 LEU A O 1
ATOM 717 N N . GLY A 1 91 ? 2.454 2.063 -9.303 1.00 86.88 91 GLY A N 1
ATOM 718 C CA . GLY A 1 91 ? 2.033 0.988 -10.200 1.00 86.88 91 GLY A CA 1
ATOM 719 C C . GLY A 1 91 ? 0.912 0.152 -9.591 1.00 86.88 91 GLY A C 1
ATOM 720 O O . GLY A 1 91 ? -0.055 -0.167 -10.276 1.00 86.88 91 GLY A O 1
ATOM 721 N N . THR A 1 92 ? 0.993 -0.130 -8.287 1.00 87.38 92 THR A N 1
ATOM 722 C CA . THR A 1 92 ? -0.048 -0.879 -7.563 1.00 87.38 92 THR A CA 1
ATOM 723 C C . THR A 1 92 ? -1.382 -0.130 -7.561 1.00 87.38 92 THR A C 1
ATOM 725 O O . THR A 1 92 ? -2.418 -0.711 -7.879 1.00 87.38 92 THR A O 1
ATOM 728 N N . ASP A 1 93 ? -1.358 1.168 -7.249 1.00 85.12 93 ASP A N 1
ATOM 729 C CA . ASP A 1 93 ? -2.553 2.017 -7.251 1.00 85.12 93 ASP A CA 1
ATOM 730 C C . ASP A 1 93 ? -3.154 2.132 -8.661 1.00 85.12 93 ASP A C 1
ATOM 732 O O . ASP A 1 93 ? -4.330 1.822 -8.864 1.00 85.12 93 ASP A O 1
ATOM 736 N N . ARG A 1 94 ? -2.324 2.441 -9.669 1.00 86.44 94 ARG A N 1
ATOM 737 C CA . ARG A 1 94 ? -2.732 2.494 -11.083 1.00 86.44 94 ARG A CA 1
ATOM 738 C C . ARG A 1 94 ? -3.375 1.187 -11.547 1.00 86.44 94 ARG A C 1
ATOM 740 O O . ARG A 1 94 ? -4.393 1.219 -12.242 1.00 86.44 94 ARG A O 1
ATOM 747 N N . ARG A 1 95 ? -2.786 0.045 -11.187 1.00 87.56 95 ARG A N 1
ATOM 748 C CA . ARG A 1 95 ? -3.327 -1.271 -11.531 1.00 87.56 95 ARG A CA 1
ATOM 749 C C . ARG A 1 95 ? -4.698 -1.478 -10.893 1.00 87.56 95 ARG A C 1
ATOM 751 O O . ARG A 1 95 ? -5.649 -1.785 -11.602 1.00 87.56 95 ARG A O 1
ATOM 758 N N . SER A 1 96 ? -4.831 -1.202 -9.596 1.00 84.38 96 SER A N 1
ATOM 759 C CA . SER A 1 96 ? -6.119 -1.316 -8.900 1.00 84.38 96 SER A CA 1
ATOM 760 C C . SER A 1 96 ? -7.206 -0.407 -9.489 1.00 84.38 96 SER A C 1
ATOM 762 O O . SER A 1 96 ? -8.368 -0.802 -9.585 1.00 84.38 96 SER A O 1
ATOM 764 N N . ALA A 1 97 ? -6.838 0.787 -9.962 1.00 83.69 97 ALA A N 1
ATOM 765 C CA . ALA A 1 97 ? -7.766 1.684 -10.639 1.00 83.69 97 ALA A CA 1
ATOM 766 C C . ALA A 1 97 ? -8.231 1.130 -11.997 1.00 83.69 97 ALA A C 1
ATOM 768 O O . ALA A 1 97 ? -9.383 1.337 -12.365 1.00 83.69 97 ALA A O 1
ATOM 769 N N . THR A 1 98 ? -7.359 0.411 -12.713 1.00 85.25 98 THR A N 1
ATOM 770 C CA . THR A 1 98 ? -7.678 -0.217 -14.008 1.00 85.25 98 THR A CA 1
ATOM 771 C C . THR A 1 98 ? -8.592 -1.435 -13.834 1.00 85.25 98 THR A C 1
ATOM 773 O O . THR A 1 98 ? -9.506 -1.631 -14.631 1.00 85.25 98 THR A O 1
ATOM 776 N N . ASP A 1 99 ? -8.403 -2.202 -12.758 1.00 83.44 99 ASP A N 1
ATOM 777 C CA . ASP A 1 99 ? -9.226 -3.375 -12.426 1.00 83.44 99 ASP A CA 1
ATOM 778 C C . ASP A 1 99 ? -10.590 -2.995 -11.811 1.00 83.44 99 ASP A C 1
ATOM 780 O O . ASP A 1 99 ? -11.498 -3.824 -11.704 1.00 83.44 99 ASP A O 1
ATOM 784 N N . THR A 1 100 ? -10.766 -1.735 -11.400 1.00 78.38 100 THR A N 1
ATOM 785 C CA . THR A 1 100 ? -12.037 -1.252 -10.853 1.00 78.38 100 THR A CA 1
ATOM 786 C C . THR A 1 100 ? -13.019 -0.952 -11.996 1.00 78.38 100 THR A C 1
ATOM 788 O O . THR A 1 100 ? -12.744 -0.080 -12.820 1.00 78.38 100 THR A O 1
ATOM 791 N N . PRO A 1 101 ? -14.194 -1.612 -12.064 1.00 74.62 101 PRO A N 1
ATOM 792 C CA . PRO A 1 101 ? -15.150 -1.386 -13.145 1.00 74.62 101 PRO A CA 1
ATOM 793 C C . PRO A 1 101 ? -15.687 0.056 -13.131 1.00 74.62 101 PRO A C 1
ATOM 795 O O . PRO A 1 101 ? -15.924 0.601 -12.052 1.00 74.62 101 PRO A O 1
ATOM 798 N N . PRO A 1 102 ? -15.989 0.655 -14.301 1.00 67.56 102 PRO A N 1
ATOM 799 C CA . PRO A 1 102 ? -16.337 2.077 -14.432 1.00 67.56 102 PRO A CA 1
ATOM 800 C C . PRO A 1 102 ? -17.603 2.496 -13.664 1.00 67.56 102 PRO A C 1
ATOM 802 O O . PRO A 1 102 ? -17.769 3.664 -13.327 1.00 67.56 102 PRO A O 1
ATOM 805 N N . ALA A 1 103 ? -18.491 1.547 -13.344 1.00 68.06 103 ALA A N 1
ATOM 806 C CA . ALA A 1 103 ? -19.680 1.785 -12.522 1.00 68.06 103 ALA A CA 1
ATOM 807 C C . ALA A 1 103 ? -19.367 1.983 -11.023 1.00 68.06 103 ALA A C 1
ATOM 809 O O . ALA A 1 103 ? -20.238 2.393 -10.253 1.00 68.06 103 ALA A O 1
ATOM 810 N N . ARG A 1 104 ? -18.141 1.683 -10.579 1.00 65.56 104 ARG A N 1
ATOM 811 C CA . ARG A 1 104 ? -17.665 1.962 -9.224 1.00 65.56 104 ARG A CA 1
ATOM 812 C C . ARG A 1 104 ? -16.807 3.217 -9.271 1.00 65.56 104 ARG A C 1
ATOM 814 O O . ARG A 1 104 ? -15.813 3.266 -9.981 1.00 65.56 104 ARG A O 1
ATOM 821 N N . ALA A 1 105 ? -17.178 4.219 -8.475 1.00 60.34 105 ALA A N 1
ATOM 822 C CA . ALA A 1 105 ? -16.305 5.360 -8.239 1.00 60.34 105 ALA A CA 1
ATOM 823 C C . ALA A 1 105 ? -14.957 4.841 -7.721 1.00 60.34 105 ALA A C 1
ATOM 825 O O . ALA A 1 105 ? -14.918 4.229 -6.647 1.00 60.34 105 ALA A O 1
ATOM 826 N N . SER A 1 106 ? -13.889 5.055 -8.493 1.00 58.41 106 SER A N 1
ATOM 827 C CA . SER A 1 106 ? -12.530 4.715 -8.082 1.00 58.41 106 SER A CA 1
ATOM 828 C C . SER A 1 106 ? -12.238 5.377 -6.735 1.00 58.41 106 SER A C 1
ATOM 830 O O . SER A 1 106 ? -12.682 6.514 -6.506 1.00 58.41 106 SER A O 1
ATOM 832 N N . PRO A 1 107 ? -11.527 4.696 -5.822 1.00 66.38 107 PRO A N 1
ATOM 833 C CA . PRO A 1 107 ? -11.115 5.328 -4.584 1.00 66.38 107 PRO A CA 1
ATOM 834 C C . PRO A 1 107 ? -10.357 6.617 -4.906 1.00 66.38 107 PRO A C 1
ATOM 836 O O . PRO A 1 107 ? -9.502 6.656 -5.791 1.00 66.38 107 PRO A O 1
ATOM 839 N N . ARG A 1 108 ? -10.694 7.701 -4.206 1.00 66.81 108 ARG A N 1
ATOM 840 C CA . ARG A 1 108 ? -9.942 8.947 -4.343 1.00 66.81 108 ARG A CA 1
ATOM 841 C C . ARG A 1 108 ? -8.615 8.755 -3.625 1.00 66.81 108 ARG A C 1
ATOM 843 O O . ARG A 1 108 ? -8.596 8.527 -2.413 1.00 66.81 108 ARG A O 1
ATOM 850 N N . LEU A 1 109 ? -7.519 8.845 -4.372 1.00 70.12 109 LEU A N 1
ATOM 851 C CA . LEU A 1 109 ? -6.190 8.875 -3.785 1.00 70.12 109 LEU A CA 1
ATOM 852 C C . LEU A 1 109 ? -6.052 10.168 -2.976 1.00 70.12 109 LEU A C 1
ATOM 854 O O . LEU A 1 109 ? -6.128 11.269 -3.524 1.00 70.12 109 LEU A O 1
ATOM 858 N N . VAL A 1 110 ? -5.873 10.035 -1.665 1.00 65.31 110 VAL A N 1
ATOM 859 C CA . VAL A 1 110 ? -5.591 11.161 -0.776 1.00 65.31 110 VAL A CA 1
ATOM 860 C C . VAL A 1 110 ? -4.118 11.095 -0.414 1.00 65.31 110 VAL A C 1
ATOM 862 O O . VAL A 1 110 ? -3.666 10.244 0.351 1.00 65.31 110 VAL A O 1
ATOM 865 N N . TYR A 1 111 ? -3.359 12.010 -1.002 1.00 63.03 111 TYR A N 1
ATOM 866 C CA . TYR A 1 111 ? -1.933 12.141 -0.764 1.00 63.03 111 TYR A CA 1
ATOM 867 C C . TYR A 1 111 ? -1.687 12.806 0.595 1.00 63.03 111 TYR A C 1
ATOM 869 O O . TYR A 1 111 ? -2.031 13.973 0.785 1.00 63.03 111 TYR A O 1
ATOM 877 N N . LEU A 1 112 ? -1.087 12.076 1.539 1.00 57.09 112 LEU A N 1
ATOM 878 C CA . LEU A 1 112 ? -0.715 12.606 2.851 1.00 57.09 112 LEU A CA 1
ATOM 879 C C . LEU A 1 112 ? 0.796 12.454 3.056 1.00 57.09 112 LEU A C 1
ATOM 881 O O . LEU A 1 112 ? 1.277 11.483 3.635 1.00 57.09 112 LEU A O 1
ATOM 885 N N . SER A 1 113 ? 1.559 13.434 2.569 1.00 56.25 113 SER A N 1
ATOM 886 C CA . SER A 1 113 ? 2.990 13.519 2.860 1.00 56.25 113 SER A CA 1
ATOM 887 C C . SER A 1 113 ? 3.183 13.872 4.330 1.00 56.25 113 SER A C 1
ATOM 889 O O . SER A 1 113 ? 3.008 15.023 4.723 1.00 56.25 113 SER A O 1
ATOM 891 N N . LEU A 1 114 ? 3.574 12.883 5.130 1.00 48.53 114 LEU A N 1
ATOM 892 C CA . LEU A 1 114 ? 4.047 13.103 6.491 1.00 48.53 114 LEU A CA 1
ATOM 893 C C . LEU A 1 114 ? 5.447 13.731 6.404 1.00 48.53 114 LEU A C 1
ATOM 895 O O . LEU A 1 114 ? 6.420 13.027 6.139 1.00 48.53 114 LEU A O 1
ATOM 899 N N . ARG A 1 115 ? 5.526 15.057 6.545 1.00 46.84 115 ARG A N 1
ATOM 900 C CA . ARG A 1 115 ? 6.757 15.748 6.952 1.00 46.84 115 ARG A CA 1
ATOM 901 C C . ARG A 1 115 ? 6.754 15.924 8.462 1.00 46.84 115 ARG A C 1
ATOM 903 O O . ARG A 1 115 ? 5.644 16.107 9.013 1.00 46.84 115 ARG A O 1
#